Protein AF-A0A395M599-F1 (afdb_monomer)

Nearest PDB structures (foldseek):
  3fyf-assembly1_B  TM=5.835E-01  e=3.549E+00  Phocaeicola vulgatus ATCC 8482
  3e8j-assembly1_B  TM=3.860E-01  e=1.961E+00  Leishmania naiffi
  3ejo-assembly1_A  TM=3.996E-01  e=3.765E+00  Leishmania donovani
  6z2c-assembly3_C  TM=2.575E-01  e=5.704E+00  Homo sapiens

Solvent-accessible surface area (backbone atoms only — not comparable to full-atom values): 7217 Å² total; per-residue (Å²): 129,88,84,62,69,43,77,39,51,56,67,58,47,43,51,53,66,72,64,55,49,73,70,54,49,51,53,51,48,54,52,51,51,50,51,52,46,32,36,73,75,63,58,51,45,80,64,41,59,82,71,46,74,48,77,45,94,81,57,28,35,37,39,42,39,53,45,59,55,88,71,24,38,37,36,35,40,39,35,40,54,39,69,41,70,49,98,86,69,44,84,42,75,57,76,61,44,40,33,35,39,37,22,37,62,87,65,51,63,44,31,39,33,43,32,49,52,61,51,52,53,52,52,59,52,54,73,72,56,131

Radius of gyration: 17.0 Å; Cα contacts (8 Å, |Δi|>4): 206; chains: 1; bounding box: 47×33×46 Å

Sequence (130 aa):
MTNGLLVLGDEEIRNLLLTLSKPEILTFKTALEKVLIDFSVGGEGQFQPTPDFVNIPSGQKTLFRTFTSPDGVGTKIVVTPAPITDKDGNTVNRPLGGLLSLCDSAGVPKGIINAAEPTGYRTTLSALIP

Secondary structure (DSSP, 8-state):
---PPEEE-HHHHHHHHHT--HHHHHHHHHHHHHHHHHHHTSSGGGGSPPPEEEE-TTS-EEEEEEEEETTEEEEEEEEEPPPEE-TTS-EEPPPPEEEEEEEETT--EEEEEESHHHHHHHHHHHTT--

Organism: NCBI:txid2675880

Structure (mmCIF, N/CA/C/O backbone):
data_AF-A0A395M599-F1
#
_entry.id   AF-A0A395M599-F1
#
loop_
_atom_site.group_PDB
_atom_site.id
_atom_site.type_symbol
_atom_site.label_atom_id
_atom_site.label_alt_id
_atom_site.label_comp_id
_atom_site.label_asym_id
_atom_site.label_entity_id
_atom_site.label_seq_id
_atom_site.pdbx_PDB_ins_code
_atom_site.Cartn_x
_atom_site.Cartn_y
_atom_site.Cartn_z
_atom_site.occupancy
_atom_site.B_iso_or_equiv
_atom_site.auth_seq_id
_atom_site.auth_comp_id
_atom_site.auth_asym_id
_atom_site.auth_atom_id
_atom_site.pdbx_PDB_model_num
ATOM 1 N N . MET A 1 1 ? -26.246 -10.229 -2.336 1.00 48.09 1 MET A N 1
ATOM 2 C CA . MET A 1 1 ? -25.450 -8.995 -2.504 1.00 48.09 1 MET A CA 1
ATOM 3 C C . MET A 1 1 ? -24.448 -9.258 -3.608 1.00 48.09 1 MET A C 1
ATOM 5 O O . MET A 1 1 ? -23.803 -10.297 -3.575 1.00 48.09 1 MET A O 1
ATOM 9 N N . THR A 1 2 ? -24.399 -8.419 -4.638 1.00 51.81 2 THR A N 1
ATOM 10 C CA . THR A 1 2 ? -23.440 -8.572 -5.739 1.00 51.81 2 THR A CA 1
ATOM 11 C C . THR A 1 2 ? -22.030 -8.351 -5.200 1.00 51.81 2 THR A C 1
ATOM 13 O O . THR A 1 2 ? -21.664 -7.228 -4.868 1.00 51.81 2 THR A O 1
ATOM 16 N N . ASN A 1 3 ? -21.259 -9.435 -5.086 1.00 64.94 3 ASN A N 1
ATOM 17 C CA . ASN A 1 3 ? -19.839 -9.427 -4.730 1.00 64.94 3 ASN A CA 1
ATOM 18 C C . ASN A 1 3 ? -19.020 -8.888 -5.916 1.00 64.94 3 ASN A C 1
ATOM 20 O O . ASN A 1 3 ? -18.336 -9.644 -6.602 1.00 64.94 3 ASN A O 1
ATOM 24 N N . GLY A 1 4 ? -19.177 -7.601 -6.226 1.00 84.12 4 GLY A N 1
ATOM 25 C CA . GLY A 1 4 ? -18.434 -6.943 -7.296 1.00 84.12 4 GLY A CA 1
ATOM 26 C C . GLY A 1 4 ? -16.996 -6.674 -6.867 1.00 84.12 4 GLY A C 1
ATOM 27 O O . GLY A 1 4 ? -16.768 -6.118 -5.795 1.00 84.12 4 GLY A O 1
ATOM 28 N N . LEU A 1 5 ? -16.037 -7.053 -7.711 1.00 93.75 5 LEU A N 1
ATOM 29 C CA . LEU A 1 5 ? -14.649 -6.627 -7.573 1.00 93.75 5 LEU A CA 1
ATOM 30 C C . LEU A 1 5 ? -14.533 -5.173 -8.044 1.00 93.75 5 LEU A C 1
ATOM 32 O O . LEU A 1 5 ? -14.829 -4.878 -9.202 1.00 93.75 5 LEU A O 1
ATOM 36 N N . LEU A 1 6 ? -14.088 -4.274 -7.167 1.00 96.44 6 LEU A N 1
ATOM 37 C CA . LEU A 1 6 ? -13.810 -2.886 -7.525 1.00 96.44 6 LEU A CA 1
ATOM 38 C C . LEU A 1 6 ? -12.405 -2.759 -8.126 1.00 96.44 6 LEU A C 1
ATOM 40 O O . LEU A 1 6 ? -11.437 -3.220 -7.527 1.00 96.44 6 LEU A O 1
ATOM 44 N N . VAL A 1 7 ? -12.270 -2.101 -9.276 1.00 96.88 7 VAL A N 1
ATOM 45 C CA . VAL A 1 7 ? -10.963 -1.812 -9.883 1.00 96.88 7 VAL A CA 1
ATOM 46 C C . VAL A 1 7 ? -10.815 -0.306 -10.048 1.00 96.88 7 VAL A C 1
ATOM 48 O O . VAL A 1 7 ? -11.659 0.306 -10.697 1.00 96.88 7 VAL A O 1
ATOM 51 N N . LEU A 1 8 ? -9.770 0.283 -9.458 1.00 97.19 8 LEU A N 1
ATOM 52 C CA . LEU A 1 8 ? -9.480 1.720 -9.561 1.00 97.19 8 LEU A CA 1
ATOM 53 C C . LEU A 1 8 ? -8.075 1.949 -10.127 1.00 97.19 8 LEU A C 1
ATOM 55 O O . LEU A 1 8 ? -7.090 1.441 -9.583 1.00 97.19 8 LEU A O 1
ATOM 59 N N . GLY A 1 9 ? -7.983 2.729 -11.203 1.00 96.50 9 GLY A N 1
ATOM 60 C CA . GLY A 1 9 ? -6.716 3.178 -11.766 1.00 96.50 9 GLY A CA 1
ATOM 61 C C . GLY A 1 9 ? -6.160 4.399 -11.033 1.00 96.50 9 GLY A C 1
ATOM 62 O O . GLY A 1 9 ? -6.751 4.914 -10.083 1.00 96.50 9 GLY A O 1
ATOM 63 N N . ASP A 1 10 ? -4.992 4.871 -11.475 1.00 93.38 10 ASP A N 1
ATOM 64 C CA . ASP A 1 10 ? -4.346 6.038 -10.861 1.00 93.38 10 ASP A CA 1
ATOM 65 C C . ASP A 1 10 ? -5.198 7.304 -10.989 1.00 93.38 10 ASP A C 1
ATOM 67 O O . ASP A 1 10 ? -5.246 8.093 -10.052 1.00 93.38 10 ASP A O 1
ATOM 71 N N . GLU A 1 11 ? -5.901 7.504 -12.108 1.00 95.94 11 GLU A N 1
ATOM 72 C CA . GLU A 1 11 ? -6.734 8.695 -12.294 1.00 95.94 11 GLU A CA 1
ATOM 73 C C . GLU A 1 11 ? -7.909 8.721 -11.309 1.00 95.94 11 GLU A C 1
ATOM 75 O O . GLU A 1 11 ? -8.132 9.741 -10.651 1.00 95.94 11 GLU A O 1
ATOM 80 N N . GLU A 1 12 ? -8.616 7.600 -11.150 1.00 97.25 12 GLU A N 1
ATOM 81 C CA . GLU A 1 12 ? -9.736 7.489 -10.217 1.00 97.25 12 GLU A CA 1
ATOM 82 C C . GLU A 1 12 ? -9.279 7.701 -8.772 1.00 97.25 12 GLU A C 1
ATOM 84 O O . GLU A 1 12 ? -9.916 8.443 -8.022 1.00 97.25 12 GLU A O 1
ATOM 89 N N . ILE A 1 13 ? -8.155 7.092 -8.383 1.00 95.88 13 ILE A N 1
ATOM 90 C CA . ILE A 1 13 ? -7.614 7.227 -7.028 1.00 95.88 13 ILE A CA 1
ATOM 91 C C . ILE A 1 13 ? -7.116 8.647 -6.781 1.00 95.88 13 ILE A C 1
ATOM 93 O O . ILE A 1 13 ? -7.406 9.219 -5.732 1.00 95.88 13 ILE A O 1
ATOM 97 N N . ARG A 1 14 ? -6.377 9.231 -7.729 1.00 95.44 14 ARG A N 1
ATOM 98 C CA . ARG A 1 14 ? -5.886 10.606 -7.623 1.00 95.44 14 ARG A CA 1
ATOM 99 C C . ARG A 1 14 ? -7.047 11.569 -7.429 1.00 95.44 14 ARG A C 1
ATOM 101 O O . ARG A 1 14 ? -7.005 12.394 -6.522 1.00 95.44 14 ARG A O 1
ATOM 108 N N . ASN A 1 15 ? -8.089 11.445 -8.250 1.00 97.12 15 ASN A N 1
ATOM 109 C CA . ASN A 1 15 ? -9.276 12.284 -8.136 1.00 97.12 15 ASN A CA 1
ATOM 110 C C . ASN A 1 15 ? -9.935 12.099 -6.763 1.00 97.12 15 ASN A C 1
ATOM 112 O O . ASN A 1 15 ? -10.176 13.090 -6.079 1.00 97.12 15 ASN A O 1
ATOM 116 N N . LEU A 1 16 ? -10.119 10.856 -6.306 1.00 95.94 16 LEU A N 1
ATOM 117 C CA . LEU A 1 16 ? -10.668 10.568 -4.980 1.00 95.94 16 LEU A CA 1
ATOM 118 C C . LEU A 1 16 ? -9.860 11.249 -3.864 1.00 95.94 16 LEU A C 1
ATOM 120 O O . LEU A 1 16 ? -10.436 11.982 -3.064 1.00 95.94 16 LEU A O 1
ATOM 124 N N . LEU A 1 17 ? -8.535 11.082 -3.852 1.00 95.25 17 LEU A N 1
ATOM 125 C CA . LEU A 1 17 ? -7.648 11.645 -2.827 1.00 95.25 17 LEU A CA 1
ATOM 126 C C . LEU A 1 17 ? -7.598 13.180 -2.850 1.00 95.25 17 LEU A C 1
ATOM 128 O O . LEU A 1 17 ? -7.521 13.798 -1.788 1.00 95.25 17 LEU A O 1
ATOM 132 N N . LEU A 1 18 ? -7.656 13.803 -4.032 1.00 95.38 18 LEU A N 1
ATOM 133 C CA . LEU A 1 18 ? -7.665 15.264 -4.181 1.00 95.38 18 LEU A CA 1
ATOM 134 C C . LEU A 1 18 ? -9.012 15.899 -3.816 1.00 95.38 18 LEU A C 1
ATOM 136 O O . LEU A 1 18 ? -9.053 17.080 -3.479 1.00 95.38 18 LEU A O 1
ATOM 140 N N . THR A 1 19 ? -10.103 15.133 -3.878 1.00 97.00 19 THR A N 1
ATOM 141 C CA . THR A 1 19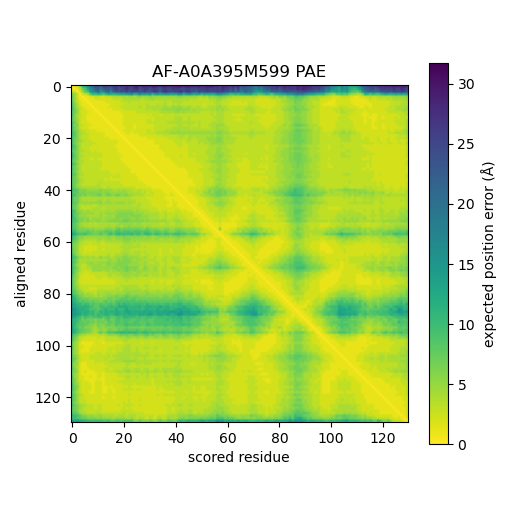 ? -11.455 15.616 -3.549 1.00 97.00 19 THR A CA 1
ATOM 142 C C . THR A 1 19 ? -11.854 15.420 -2.088 1.00 97.00 19 THR A C 1
ATOM 144 O O . THR A 1 19 ? -12.935 15.864 -1.704 1.00 97.00 19 THR A O 1
ATOM 147 N N . LEU A 1 20 ? -10.995 14.804 -1.264 1.00 96.56 20 LEU A N 1
ATOM 148 C CA . LEU A 1 20 ? -11.265 14.634 0.162 1.00 96.56 20 LEU A CA 1
ATOM 149 C C . LEU A 1 20 ? -11.454 15.993 0.843 1.00 96.56 20 LEU A C 1
ATOM 151 O O . LEU A 1 20 ? -10.606 16.887 0.783 1.00 96.56 20 LEU A O 1
ATOM 155 N N . SER A 1 21 ? -12.564 16.128 1.553 1.00 97.56 21 SER A N 1
ATOM 156 C CA . SER A 1 21 ? -12.827 17.262 2.423 1.00 97.56 21 SER A CA 1
ATOM 157 C C . SER A 1 21 ? -11.884 17.254 3.630 1.00 97.56 21 SER A C 1
ATOM 159 O O . SER A 1 21 ? -11.351 16.223 4.046 1.00 97.56 21 SER A O 1
ATOM 161 N N . LYS A 1 22 ? -11.699 18.417 4.263 1.00 96.12 22 LYS A N 1
ATOM 162 C CA . LYS A 1 22 ? -10.871 18.527 5.474 1.00 96.12 22 LYS A CA 1
ATOM 163 C C . LYS A 1 22 ? -11.275 17.524 6.577 1.00 96.12 22 LYS A C 1
ATOM 165 O O . LYS A 1 22 ? -10.366 16.922 7.145 1.00 96.12 22 LYS A O 1
ATOM 170 N N . PRO A 1 23 ? -12.570 17.312 6.895 1.00 97.81 23 PRO A N 1
ATOM 171 C CA . PRO A 1 23 ? -12.973 16.277 7.847 1.00 97.81 23 PRO A CA 1
ATOM 172 C C . PRO A 1 23 ? -12.523 14.867 7.448 1.00 97.81 23 PRO A C 1
ATOM 174 O O . PRO A 1 23 ? -11.988 14.155 8.290 1.00 97.81 23 PRO A O 1
ATOM 177 N N . GLU A 1 24 ? -12.661 14.485 6.177 1.00 97.06 24 GLU A N 1
ATOM 178 C CA . GLU A 1 24 ? -12.255 13.156 5.695 1.00 97.06 24 GLU A CA 1
ATOM 179 C C . GLU A 1 24 ? -10.739 12.957 5.783 1.00 97.06 24 GLU A C 1
ATOM 181 O O . GLU A 1 24 ? -10.278 11.904 6.224 1.00 97.06 24 GLU A O 1
ATOM 186 N N . ILE A 1 25 ? -9.955 13.990 5.451 1.00 95.06 25 ILE A N 1
ATOM 187 C CA . ILE A 1 25 ? -8.493 13.971 5.614 1.00 95.06 25 ILE A CA 1
ATOM 188 C C . ILE A 1 25 ? -8.119 13.750 7.086 1.00 95.06 25 ILE A C 1
ATOM 190 O O . ILE A 1 25 ? -7.220 12.963 7.384 1.00 95.06 25 ILE A O 1
ATOM 194 N N . LEU A 1 26 ? -8.808 14.417 8.019 1.00 95.06 26 LEU A N 1
ATOM 195 C CA . LEU A 1 26 ? -8.566 14.240 9.453 1.00 95.06 26 LEU A CA 1
ATOM 196 C C . LEU A 1 26 ? -8.944 12.832 9.922 1.00 95.06 26 LEU A C 1
ATOM 198 O O . LEU A 1 26 ? -8.163 12.220 10.648 1.00 95.06 26 LEU A O 1
ATOM 202 N N . THR A 1 27 ? -10.073 12.285 9.464 1.00 95.50 27 THR A N 1
ATOM 203 C CA . THR A 1 27 ? -10.446 10.887 9.728 1.00 95.50 27 THR A CA 1
ATOM 204 C C . THR A 1 27 ? -9.367 9.926 9.232 1.00 95.50 27 THR A C 1
ATOM 206 O O . THR A 1 27 ? -8.960 9.026 9.968 1.00 95.50 27 THR A O 1
ATOM 209 N N . PHE A 1 28 ? -8.848 10.142 8.021 1.00 93.50 28 PHE A N 1
ATOM 210 C CA . PHE A 1 28 ? -7.802 9.299 7.449 1.00 93.50 28 PHE A CA 1
ATOM 211 C C . PHE A 1 28 ? -6.477 9.417 8.215 1.00 93.50 28 PHE A C 1
ATOM 213 O O . PHE A 1 28 ? -5.847 8.400 8.507 1.00 93.50 28 PHE A O 1
ATOM 220 N N . LYS A 1 29 ? -6.081 10.634 8.622 1.00 94.88 29 LYS A N 1
ATOM 221 C CA . LYS A 1 29 ? -4.910 10.860 9.486 1.00 94.88 29 LYS A CA 1
ATOM 222 C C . LYS A 1 29 ? -5.045 10.103 10.804 1.00 94.88 29 LYS A C 1
ATOM 224 O O . LYS A 1 29 ? -4.122 9.389 11.178 1.00 94.88 29 LYS A O 1
ATOM 229 N N . THR A 1 30 ? -6.169 10.256 11.503 1.00 95.81 30 THR A N 1
ATOM 230 C CA . THR A 1 30 ? -6.394 9.604 12.801 1.00 95.81 30 THR A CA 1
ATOM 231 C C . THR A 1 30 ? -6.381 8.082 12.676 1.00 95.81 30 THR A C 1
ATOM 233 O O . THR A 1 30 ? -5.786 7.408 13.514 1.00 95.81 30 THR A O 1
ATOM 236 N N . ALA A 1 31 ? -6.978 7.530 11.615 1.00 94.88 31 ALA A N 1
ATOM 237 C CA . ALA A 1 31 ? -6.916 6.096 11.349 1.00 94.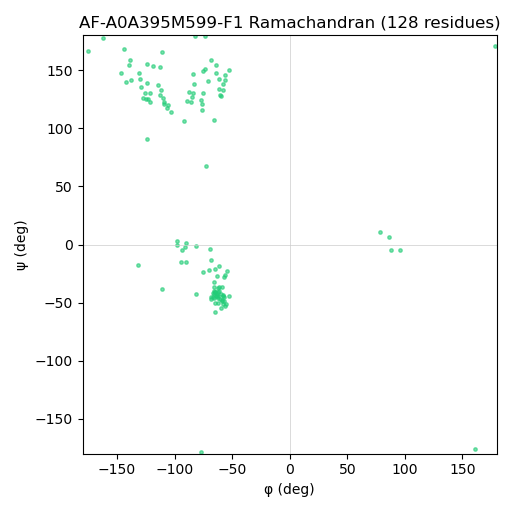88 31 ALA A CA 1
ATOM 238 C C . ALA A 1 31 ? -5.471 5.622 11.111 1.00 94.88 31 ALA A C 1
ATOM 240 O O . ALA A 1 31 ? -5.043 4.630 11.697 1.00 94.88 31 ALA A O 1
ATOM 241 N N . LEU A 1 32 ? -4.702 6.353 10.298 1.00 95.19 32 LEU A N 1
ATOM 242 C CA . LEU A 1 32 ? -3.304 6.033 10.008 1.00 95.19 32 LEU A CA 1
ATOM 243 C C . LEU A 1 32 ? -2.415 6.111 11.259 1.00 95.19 32 LEU A C 1
ATOM 245 O O . LEU A 1 32 ? -1.591 5.229 11.475 1.00 95.19 32 LEU A O 1
ATOM 249 N N . GLU A 1 33 ? -2.607 7.131 12.095 1.00 96.25 33 GLU A N 1
ATOM 250 C CA . GLU A 1 33 ? -1.922 7.301 13.382 1.00 96.25 33 GLU A CA 1
ATOM 251 C C . GLU A 1 33 ? -2.182 6.118 14.312 1.00 96.25 33 GLU A C 1
ATOM 253 O O . GLU A 1 33 ? -1.237 5.512 14.819 1.00 96.25 33 GLU A O 1
ATOM 258 N N . LYS A 1 34 ? -3.450 5.712 14.447 1.00 95.31 34 LYS A N 1
ATOM 259 C CA . LYS A 1 34 ? -3.815 4.540 15.242 1.00 95.31 34 LYS A CA 1
ATOM 260 C C . LYS A 1 34 ? -3.131 3.270 14.726 1.00 95.31 34 LYS A C 1
ATOM 262 O O . LYS A 1 34 ? -2.517 2.559 15.512 1.00 95.31 34 LYS A O 1
ATOM 267 N N . VAL A 1 35 ? -3.180 3.013 13.416 1.00 93.44 35 VAL A N 1
ATOM 268 C CA . VAL A 1 35 ? -2.558 1.822 12.810 1.00 93.44 35 VAL A CA 1
ATOM 269 C C . VAL A 1 35 ? -1.043 1.801 13.036 1.00 93.44 35 VAL A C 1
ATOM 271 O O . VAL A 1 35 ? -0.485 0.744 13.319 1.00 93.44 35 VAL A O 1
ATOM 274 N N . LEU A 1 36 ? -0.363 2.949 12.941 1.00 94.50 36 LEU A N 1
ATOM 275 C CA . LEU A 1 36 ? 1.079 3.032 13.195 1.00 94.50 36 LEU A CA 1
ATOM 276 C C . LEU A 1 36 ? 1.424 2.724 14.658 1.00 94.50 36 LEU A C 1
ATOM 278 O O . LEU A 1 36 ? 2.393 2.002 14.907 1.00 94.50 36 LEU A O 1
ATOM 282 N N . ILE A 1 37 ? 0.631 3.222 15.610 1.00 95.50 37 ILE A N 1
ATOM 283 C CA . ILE A 1 37 ? 0.786 2.918 17.040 1.00 95.50 37 ILE A CA 1
ATOM 284 C C . ILE A 1 37 ? 0.525 1.431 17.301 1.00 95.50 37 ILE A C 1
ATOM 286 O O . ILE A 1 37 ? 1.366 0.759 17.902 1.00 95.50 37 ILE A O 1
ATOM 290 N N . ASP A 1 38 ? -0.598 0.902 16.811 1.00 94.69 38 ASP A N 1
ATOM 291 C CA . ASP A 1 38 ? -0.982 -0.497 17.001 1.00 94.69 38 ASP A CA 1
ATOM 292 C C . ASP A 1 38 ? 0.096 -1.444 16.446 1.00 94.69 38 ASP A C 1
ATOM 294 O O . ASP A 1 38 ? 0.503 -2.397 17.114 1.00 94.69 38 ASP A O 1
ATOM 298 N N . PHE A 1 39 ? 0.616 -1.145 15.248 1.00 93.56 39 PHE A N 1
ATOM 299 C CA . PHE A 1 39 ? 1.688 -1.910 14.614 1.00 93.56 39 PHE A CA 1
ATOM 300 C C . PHE A 1 39 ? 2.993 -1.854 15.416 1.00 93.56 39 PHE A C 1
ATOM 302 O O . PHE A 1 39 ? 3.646 -2.881 15.593 1.00 93.56 39 PHE A O 1
ATOM 309 N N . SER A 1 40 ? 3.378 -0.665 15.890 1.00 93.75 40 SER A N 1
ATOM 310 C CA . SER A 1 40 ? 4.704 -0.438 16.478 1.00 93.75 40 SER A CA 1
ATOM 311 C C . SER A 1 40 ? 4.799 -0.878 17.938 1.00 93.75 40 SER A C 1
ATOM 313 O O . SER A 1 40 ? 5.804 -1.460 18.334 1.00 93.75 40 SER A O 1
ATOM 315 N N . VAL A 1 41 ? 3.774 -0.582 18.744 1.00 96.25 41 VAL A N 1
ATOM 316 C CA . VAL A 1 41 ? 3.775 -0.833 20.199 1.00 96.25 41 VAL A CA 1
ATOM 317 C C . VAL A 1 41 ? 2.515 -1.537 20.702 1.00 96.25 41 VAL A C 1
ATOM 319 O O . VAL A 1 41 ? 2.540 -2.102 21.791 1.00 96.25 41 VAL A O 1
ATOM 322 N N . GLY A 1 42 ? 1.427 -1.544 19.927 1.00 93.56 42 GLY A N 1
ATOM 323 C CA . GLY A 1 42 ? 0.171 -2.214 20.292 1.00 93.56 42 GLY A CA 1
ATOM 324 C C . GLY A 1 42 ? 0.145 -3.722 20.029 1.00 93.56 42 GLY A C 1
ATOM 325 O O . GLY A 1 42 ? -0.843 -4.377 20.340 1.00 93.56 42 GLY A 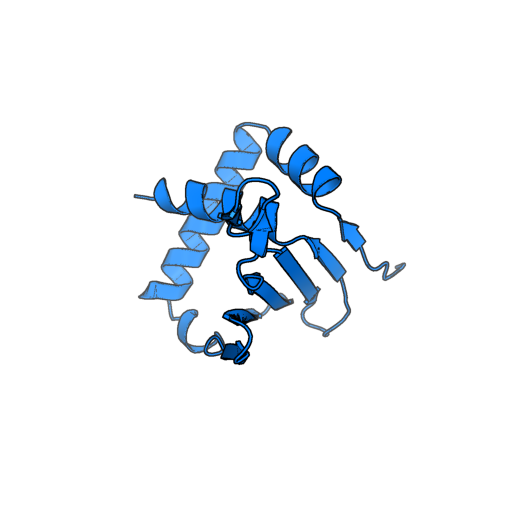O 1
ATOM 326 N N . GLY A 1 43 ? 1.222 -4.288 19.478 1.00 94.12 43 GLY A N 1
ATOM 327 C CA . GLY A 1 43 ? 1.365 -5.725 19.251 1.00 94.12 43 GLY A CA 1
ATOM 328 C C . GLY A 1 43 ? 0.811 -6.229 17.918 1.00 94.12 43 GLY A C 1
ATOM 329 O O . GLY A 1 43 ? 1.054 -7.390 17.599 1.00 94.12 43 GLY A O 1
ATOM 330 N N . GLU A 1 44 ? 0.159 -5.394 17.101 1.00 94.44 44 GLU A N 1
ATOM 331 C CA . GLU A 1 44 ? -0.337 -5.806 15.773 1.00 94.44 44 GLU A CA 1
ATOM 332 C C . GLU A 1 44 ? 0.801 -6.202 14.824 1.00 94.44 44 GLU A C 1
ATOM 334 O O . GLU A 1 44 ? 0.624 -7.045 13.943 1.00 94.44 44 GLU A O 1
ATOM 339 N N . GLY A 1 45 ? 2.000 -5.642 15.025 1.00 94.06 45 GLY A N 1
ATOM 340 C CA . GLY A 1 45 ? 3.178 -5.947 14.216 1.00 94.06 45 GLY A CA 1
ATOM 341 C C . GLY A 1 45 ? 3.555 -7.431 14.198 1.00 94.06 45 GLY A C 1
ATOM 342 O O . GLY A 1 45 ? 4.073 -7.901 13.190 1.00 94.06 45 GLY A O 1
ATOM 343 N N . GLN A 1 46 ? 3.238 -8.192 15.254 1.00 94.31 46 GLN A N 1
ATOM 344 C CA . GLN A 1 46 ? 3.541 -9.629 15.324 1.00 94.31 46 GLN A CA 1
ATOM 345 C C . GLN A 1 46 ? 2.685 -10.475 14.368 1.00 94.31 46 GLN A C 1
ATOM 347 O O . GLN A 1 46 ? 3.068 -11.589 14.019 1.00 94.31 46 GLN A O 1
ATOM 352 N N . PHE A 1 47 ? 1.526 -9.952 13.960 1.00 94.25 47 PHE A N 1
ATOM 353 C CA . PHE A 1 47 ? 0.607 -10.623 13.045 1.00 94.25 47 PHE A CA 1
ATOM 354 C C . PHE A 1 47 ? 0.841 -10.216 11.590 1.00 94.25 47 PHE A C 1
ATOM 356 O O . PHE A 1 47 ? 0.201 -10.770 10.703 1.00 94.25 47 PHE A O 1
ATOM 363 N N . GLN A 1 48 ? 1.742 -9.263 11.320 1.00 95.12 48 GLN A N 1
ATOM 364 C CA . GLN A 1 48 ? 2.037 -8.839 9.957 1.00 95.12 48 GLN A CA 1
ATOM 365 C C . GLN A 1 48 ? 3.127 -9.716 9.333 1.00 95.12 48 GLN A C 1
ATOM 367 O O . GLN A 1 48 ? 4.185 -9.904 9.940 1.00 95.12 48 GLN A O 1
ATOM 372 N N . PRO A 1 49 ? 2.929 -10.222 8.104 1.00 93.88 49 PRO A N 1
ATOM 373 C CA . PRO A 1 49 ? 3.965 -10.991 7.432 1.00 93.88 49 PRO A CA 1
ATOM 374 C C . PRO A 1 49 ? 5.211 -10.145 7.138 1.00 93.88 49 PRO A C 1
ATOM 376 O O . PRO A 1 49 ? 5.122 -8.953 6.824 1.00 93.88 49 PRO A O 1
ATOM 379 N N . THR A 1 50 ? 6.382 -10.783 7.162 1.00 94.19 50 THR A N 1
ATOM 380 C CA . THR A 1 50 ? 7.636 -10.155 6.731 1.00 94.19 50 THR A CA 1
ATOM 381 C C . THR A 1 50 ? 7.536 -9.740 5.257 1.00 94.19 50 THR A C 1
ATOM 383 O O . THR A 1 50 ? 7.181 -10.575 4.423 1.00 94.19 50 THR A O 1
ATOM 386 N N . PRO A 1 51 ? 7.858 -8.481 4.898 1.00 94.38 51 PRO A N 1
ATOM 387 C CA . PRO A 1 51 ? 7.944 -8.069 3.500 1.00 94.38 51 PRO A CA 1
ATOM 388 C C . PRO A 1 51 ? 8.954 -8.916 2.723 1.00 94.38 51 PRO A C 1
ATOM 390 O O . PRO A 1 51 ? 10.060 -9.145 3.210 1.00 94.38 51 PRO A O 1
ATOM 393 N N . ASP A 1 52 ? 8.606 -9.294 1.497 1.00 96.81 52 ASP A N 1
ATOM 394 C CA . ASP A 1 52 ? 9.477 -10.059 0.602 1.00 96.81 52 ASP A CA 1
ATOM 395 C C . ASP A 1 52 ? 9.888 -9.212 -0.610 1.00 96.81 52 ASP A C 1
ATOM 397 O O . ASP A 1 52 ? 9.179 -8.282 -1.009 1.00 96.81 52 ASP A O 1
ATOM 401 N N . PHE A 1 53 ? 11.046 -9.493 -1.201 1.00 96.06 53 PHE A N 1
ATOM 402 C CA . PHE A 1 53 ? 11.535 -8.760 -2.361 1.00 96.06 53 PHE A CA 1
ATOM 403 C C . PHE A 1 53 ? 12.339 -9.634 -3.321 1.00 96.06 53 PHE A C 1
ATOM 405 O O . PHE A 1 53 ? 13.092 -10.520 -2.932 1.00 96.06 53 PHE A O 1
ATOM 412 N N . VAL A 1 54 ? 12.238 -9.307 -4.607 1.00 97.19 54 VAL A N 1
ATOM 413 C CA . VAL A 1 54 ? 12.992 -9.957 -5.680 1.00 97.19 54 VAL A CA 1
ATOM 414 C C . VAL A 1 54 ? 13.750 -8.897 -6.468 1.00 97.19 54 VAL A C 1
ATOM 416 O O . VAL A 1 54 ? 13.156 -7.952 -6.988 1.00 97.19 54 VAL A O 1
ATOM 419 N N . ASN A 1 55 ? 15.067 -9.071 -6.581 1.00 96.44 55 ASN A N 1
ATOM 420 C CA . ASN A 1 55 ? 15.928 -8.256 -7.435 1.00 96.44 55 ASN A CA 1
ATOM 421 C C . ASN A 1 55 ? 16.270 -9.053 -8.696 1.00 96.44 55 ASN A C 1
ATOM 423 O O . ASN A 1 55 ? 16.956 -10.071 -8.625 1.00 96.44 55 ASN A O 1
ATOM 427 N N . ILE A 1 56 ? 15.798 -8.590 -9.850 1.00 94.38 56 ILE A N 1
ATOM 428 C CA . ILE A 1 56 ? 16.111 -9.203 -11.141 1.00 94.38 56 ILE A CA 1
ATOM 429 C C . ILE A 1 56 ? 17.470 -8.666 -11.621 1.00 94.38 56 ILE A C 1
ATOM 431 O O . ILE A 1 56 ? 17.696 -7.456 -11.529 1.00 94.38 56 ILE A O 1
ATOM 435 N N . PRO A 1 57 ? 18.365 -9.504 -12.187 1.00 94.12 57 PRO A N 1
ATOM 436 C CA . PRO A 1 57 ? 19.677 -9.061 -12.678 1.00 94.12 57 PRO A CA 1
ATOM 437 C C . PRO A 1 57 ? 19.643 -7.898 -13.682 1.00 94.12 57 PRO A C 1
ATOM 439 O O . PRO A 1 57 ? 20.613 -7.158 -13.795 1.00 94.12 57 PRO A O 1
ATOM 442 N N . SER A 1 58 ? 18.519 -7.699 -14.377 1.00 87.50 58 SER A N 1
ATOM 443 C CA . SER A 1 58 ? 18.286 -6.564 -15.281 1.00 87.50 58 SER A CA 1
ATOM 444 C C . SER A 1 58 ? 18.142 -5.207 -14.574 1.00 87.50 58 SER A C 1
ATOM 446 O O . SER A 1 58 ? 17.992 -4.191 -15.243 1.00 87.50 58 SER A O 1
ATOM 448 N N . GLY A 1 59 ? 18.157 -5.167 -13.237 1.00 89.44 59 GLY A N 1
ATOM 449 C CA . GLY A 1 59 ? 18.033 -3.950 -12.429 1.00 89.44 59 GLY A CA 1
ATOM 450 C C . GLY A 1 59 ? 16.611 -3.649 -11.944 1.00 89.44 59 GLY A C 1
ATOM 451 O O . GLY A 1 59 ? 16.426 -2.725 -11.155 1.00 89.44 59 GLY A O 1
ATOM 452 N N . GLN A 1 60 ? 15.610 -4.428 -12.366 1.00 94.06 60 GLN A N 1
ATOM 453 C CA . GLN A 1 60 ? 14.254 -4.340 -11.818 1.00 94.06 60 GLN A CA 1
ATOM 454 C C . GLN A 1 60 ? 14.215 -4.888 -10.386 1.00 94.06 60 GLN A C 1
ATOM 456 O O . GLN A 1 60 ? 14.809 -5.926 -10.089 1.00 94.06 60 GLN A O 1
ATOM 461 N N . LYS A 1 61 ? 13.455 -4.225 -9.514 1.00 95.25 61 LYS A N 1
ATOM 462 C CA . LYS A 1 61 ? 13.195 -4.679 -8.144 1.00 95.25 61 LYS A CA 1
ATOM 463 C C . LYS A 1 61 ? 11.696 -4.786 -7.913 1.00 95.25 61 LYS A C 1
ATOM 465 O O . LYS A 1 61 ? 10.953 -3.899 -8.329 1.00 95.25 61 LYS A O 1
ATOM 470 N N . THR A 1 62 ? 11.266 -5.831 -7.222 1.00 96.62 62 THR A N 1
ATOM 471 C CA . THR A 1 62 ? 9.863 -6.030 -6.847 1.00 96.62 62 THR A CA 1
ATOM 472 C C . THR A 1 62 ? 9.763 -6.228 -5.346 1.00 96.62 62 THR A C 1
ATOM 474 O O . THR A 1 62 ? 10.495 -7.038 -4.788 1.00 96.62 62 THR A O 1
ATOM 477 N N . LEU A 1 63 ? 8.865 -5.488 -4.701 1.00 96.56 63 LEU A N 1
ATOM 478 C CA . LEU A 1 63 ? 8.526 -5.596 -3.287 1.00 96.56 63 LEU A CA 1
ATOM 479 C C . LEU A 1 63 ? 7.116 -6.175 -3.163 1.00 96.56 63 LEU A C 1
ATOM 481 O O . LEU A 1 63 ? 6.164 -5.602 -3.698 1.00 96.56 63 LEU A O 1
ATOM 485 N N . PHE A 1 64 ? 6.989 -7.255 -2.403 1.00 97.31 64 PHE A N 1
ATOM 486 C CA . PHE A 1 64 ? 5.729 -7.869 -2.010 1.00 97.31 64 PHE A CA 1
ATOM 487 C C . PHE A 1 64 ? 5.478 -7.557 -0.534 1.00 97.31 64 PHE A C 1
ATOM 489 O O . PHE A 1 64 ? 6.255 -7.915 0.350 1.00 97.31 64 PHE A O 1
ATOM 496 N N . ARG A 1 65 ? 4.391 -6.841 -0.259 1.00 96.69 65 ARG A N 1
ATOM 497 C CA . ARG A 1 65 ? 3.975 -6.457 1.090 1.00 96.69 65 ARG A CA 1
ATOM 498 C C . ARG A 1 65 ? 2.564 -6.936 1.348 1.00 96.69 65 ARG A C 1
ATOM 500 O O . ARG A 1 65 ? 1.602 -6.227 1.070 1.00 96.69 65 ARG A O 1
ATOM 507 N N . THR A 1 66 ? 2.457 -8.135 1.890 1.00 96.31 66 THR A N 1
ATOM 508 C CA . THR A 1 66 ? 1.206 -8.668 2.423 1.00 96.31 66 THR A CA 1
ATOM 509 C C . THR A 1 66 ? 0.879 -8.029 3.767 1.00 96.31 66 THR A C 1
ATOM 511 O O . THR A 1 66 ? 1.784 -7.670 4.520 1.00 96.31 66 THR A O 1
ATOM 514 N N . PHE A 1 67 ? -0.405 -7.905 4.072 1.00 94.00 67 PHE A N 1
ATOM 515 C CA . PHE A 1 67 ? -0.894 -7.508 5.387 1.00 94.00 67 PHE A CA 1
ATOM 516 C C . PHE A 1 67 ? -2.120 -8.344 5.745 1.00 94.00 67 PHE A C 1
ATOM 518 O O . PHE A 1 67 ? -2.847 -8.808 4.861 1.00 94.00 67 PHE A O 1
ATOM 525 N N . THR A 1 68 ? -2.358 -8.503 7.039 1.00 93.69 68 THR A N 1
ATOM 526 C CA . THR A 1 68 ? -3.506 -9.238 7.579 1.00 93.69 68 THR A CA 1
ATOM 527 C C . THR A 1 68 ? -4.085 -8.486 8.763 1.00 93.69 68 THR A C 1
ATOM 529 O O . THR A 1 68 ? -3.345 -7.948 9.581 1.00 93.69 68 THR A O 1
ATOM 532 N N . SER A 1 69 ? -5.403 -8.472 8.882 1.00 91.75 69 SER A N 1
ATOM 533 C CA . SER A 1 69 ? -6.123 -8.002 10.061 1.00 91.75 69 SER A CA 1
ATOM 534 C C . SER A 1 69 ? -7.368 -8.872 10.279 1.00 91.75 69 SER A C 1
ATOM 536 O O . SER A 1 69 ? -7.745 -9.638 9.386 1.00 91.75 69 SER A O 1
ATOM 538 N N . PRO A 1 70 ? -8.045 -8.760 11.434 1.00 91.44 70 PRO A N 1
ATOM 539 C CA . PRO A 1 70 ? -9.330 -9.428 11.649 1.00 91.44 70 PRO A CA 1
ATOM 540 C C . PRO A 1 70 ? -10.400 -9.070 10.603 1.00 91.44 70 PRO A C 1
ATOM 542 O O . PRO A 1 70 ? -11.287 -9.878 10.331 1.00 91.44 70 PRO A O 1
ATOM 545 N N . ASP A 1 71 ? -10.300 -7.883 9.997 1.00 91.25 71 ASP A N 1
ATOM 546 C CA . ASP A 1 71 ? -11.295 -7.345 9.063 1.00 91.25 71 ASP A CA 1
ATOM 547 C C . ASP A 1 71 ? -10.970 -7.626 7.588 1.00 91.25 71 ASP A C 1
ATOM 549 O O . ASP A 1 71 ? -11.839 -7.497 6.720 1.00 91.25 71 ASP A O 1
ATOM 553 N N . GLY A 1 72 ? -9.735 -8.025 7.273 1.00 93.75 72 GLY A N 1
ATOM 554 C CA . GLY A 1 72 ? -9.348 -8.300 5.896 1.00 93.75 72 GLY A CA 1
ATOM 555 C C . GLY A 1 72 ? -7.894 -8.697 5.700 1.00 93.75 72 GLY A C 1
ATOM 556 O O . GLY A 1 72 ? -7.045 -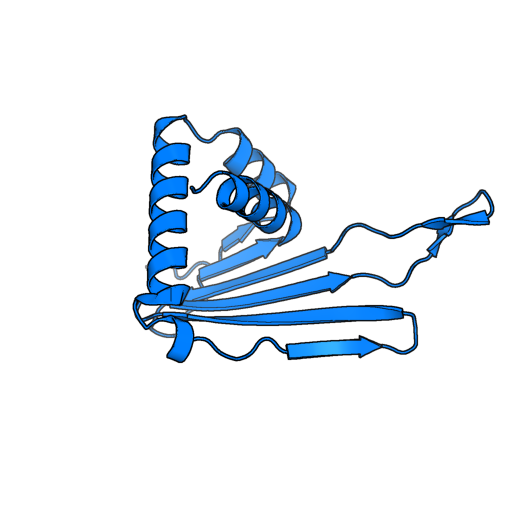8.613 6.584 1.00 93.75 72 GLY A O 1
ATOM 557 N N . VAL A 1 73 ? -7.604 -9.121 4.477 1.00 95.88 73 VAL A N 1
ATOM 558 C CA . VAL A 1 73 ? -6.261 -9.488 4.027 1.00 95.88 73 VAL A CA 1
ATOM 559 C C . VAL A 1 73 ? -5.974 -8.790 2.712 1.00 95.88 73 VAL A C 1
ATOM 561 O O . VAL A 1 73 ? -6.867 -8.571 1.891 1.00 95.88 73 VAL A O 1
ATOM 564 N N . GLY A 1 74 ? -4.717 -8.447 2.481 1.00 96.44 74 GLY A N 1
ATOM 565 C CA . GLY A 1 74 ? -4.339 -7.888 1.201 1.00 96.44 74 GLY A CA 1
ATOM 566 C C . GLY A 1 74 ? -2.855 -7.945 0.933 1.00 96.44 74 GLY A C 1
ATOM 567 O O . GLY A 1 74 ? -2.045 -8.404 1.739 1.00 96.44 74 GLY A O 1
ATOM 568 N N . THR A 1 75 ? -2.499 -7.475 -0.252 1.00 97.50 75 THR A N 1
ATOM 569 C CA . THR A 1 75 ? -1.109 -7.375 -0.674 1.00 97.50 75 THR A CA 1
ATOM 570 C C . THR A 1 75 ? -0.888 -6.114 -1.473 1.00 97.50 75 THR A C 1
ATOM 572 O O . THR A 1 75 ? -1.709 -5.728 -2.302 1.00 97.50 75 THR A O 1
ATOM 575 N N . LYS A 1 76 ? 0.245 -5.477 -1.222 1.00 97.62 76 LYS A N 1
ATOM 576 C CA . LYS A 1 76 ? 0.806 -4.411 -2.027 1.00 97.62 76 LYS A CA 1
ATOM 577 C C . LYS A 1 76 ? 1.990 -4.981 -2.796 1.00 97.62 76 LYS A C 1
ATOM 579 O O . LYS A 1 76 ? 2.971 -5.413 -2.193 1.00 97.62 76 LYS A O 1
ATOM 584 N N . ILE A 1 77 ? 1.918 -4.922 -4.118 1.00 97.81 77 ILE A N 1
ATOM 585 C CA . ILE A 1 77 ? 3.015 -5.291 -5.013 1.00 97.81 77 ILE A CA 1
ATOM 586 C C . ILE A 1 77 ? 3.531 -4.003 -5.632 1.00 97.81 77 ILE A C 1
ATOM 588 O O . ILE A 1 77 ? 2.766 -3.284 -6.270 1.00 97.81 77 ILE A O 1
ATOM 592 N N . VAL A 1 78 ? 4.811 -3.698 -5.435 1.00 96.38 78 VAL A N 1
ATOM 593 C CA . VAL A 1 78 ? 5.461 -2.528 -6.036 1.00 96.38 78 VAL A CA 1
ATOM 594 C C . VAL A 1 78 ? 6.632 -2.978 -6.877 1.00 96.38 78 VAL A C 1
ATOM 596 O O . VAL A 1 78 ? 7.494 -3.713 -6.405 1.00 96.38 78 VAL A O 1
ATOM 599 N N . VAL A 1 79 ? 6.683 -2.479 -8.102 1.00 95.31 79 VAL A N 1
ATOM 600 C CA . VAL A 1 79 ? 7.782 -2.685 -9.033 1.00 95.31 79 VAL A CA 1
ATOM 601 C C . VAL A 1 79 ? 8.529 -1.369 -9.183 1.00 95.31 79 VAL A C 1
ATOM 603 O O . VAL A 1 79 ? 7.960 -0.353 -9.584 1.00 95.31 79 VAL A O 1
ATOM 606 N N . THR A 1 80 ? 9.824 -1.400 -8.889 1.00 93.62 80 THR A N 1
ATOM 607 C CA . THR A 1 80 ? 10.788 -0.396 -9.334 1.00 93.62 80 THR A CA 1
ATOM 608 C C . THR A 1 80 ? 11.371 -0.894 -10.654 1.00 93.62 80 THR A C 1
ATOM 610 O O . THR A 1 80 ? 12.128 -1.873 -10.651 1.00 93.62 80 THR A O 1
ATOM 613 N N . PRO A 1 81 ? 10.996 -0.297 -11.799 1.00 92.56 81 PRO A N 1
ATOM 614 C CA . PRO A 1 81 ? 11.483 -0.755 -13.091 1.00 92.56 81 PRO A CA 1
ATOM 615 C C . PRO A 1 81 ? 12.998 -0.578 -13.209 1.00 92.56 81 PRO A C 1
ATOM 617 O O . PRO A 1 81 ? 13.571 0.314 -12.585 1.00 92.56 81 PRO A O 1
ATOM 620 N N . ALA A 1 82 ? 13.632 -1.388 -14.060 1.00 92.94 82 ALA A N 1
ATOM 621 C CA . ALA A 1 82 ? 15.021 -1.160 -14.437 1.00 92.94 82 ALA A CA 1
ATOM 622 C C . ALA A 1 82 ? 15.190 0.258 -15.031 1.00 92.94 82 ALA A C 1
ATOM 624 O O . ALA A 1 82 ? 14.290 0.701 -15.770 1.00 92.94 82 ALA A O 1
ATOM 625 N N . PRO A 1 83 ? 16.306 0.953 -14.731 1.00 91.25 83 PRO A N 1
ATOM 626 C CA . PRO A 1 83 ? 16.634 2.224 -15.363 1.00 91.25 83 PRO A CA 1
ATOM 627 C C . PRO A 1 83 ? 16.686 2.073 -16.884 1.00 91.25 83 PRO A C 1
ATOM 629 O O . PRO A 1 83 ? 17.090 1.030 -17.399 1.00 91.25 83 PRO A O 1
ATOM 632 N N . ILE A 1 84 ? 16.274 3.113 -17.601 1.00 92.25 84 ILE A N 1
ATOM 633 C CA . ILE A 1 84 ? 16.346 3.168 -19.064 1.00 92.25 84 ILE A CA 1
ATOM 634 C C . ILE A 1 84 ? 17.236 4.331 -19.488 1.00 92.25 84 ILE A C 1
ATOM 636 O O . ILE A 1 84 ? 17.347 5.315 -18.762 1.00 92.25 84 ILE A O 1
ATOM 640 N N . THR A 1 85 ? 17.845 4.232 -20.663 1.00 93.44 85 THR A N 1
ATOM 641 C CA . THR A 1 85 ? 18.507 5.373 -21.299 1.00 93.44 85 THR A CA 1
ATOM 642 C C . THR A 1 85 ? 17.466 6.166 -22.083 1.00 93.44 85 THR A C 1
ATOM 644 O O . THR A 1 85 ? 16.721 5.583 -22.875 1.00 93.44 85 THR A 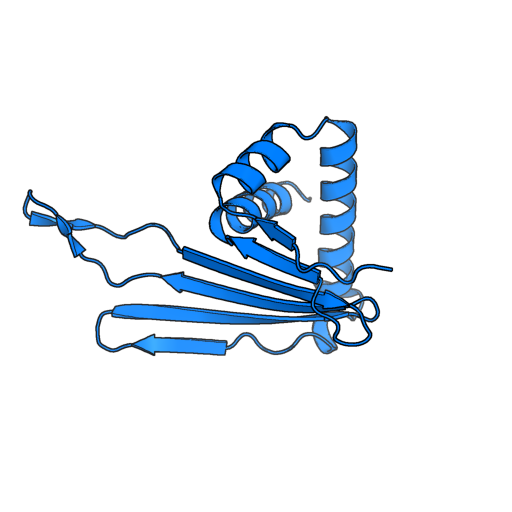O 1
ATOM 647 N N . ASP A 1 86 ? 17.369 7.470 -21.836 1.00 92.69 86 ASP A N 1
ATOM 648 C CA . ASP A 1 86 ? 16.496 8.351 -22.611 1.00 92.69 86 ASP A CA 1
ATOM 649 C C . ASP A 1 86 ? 17.096 8.706 -23.984 1.0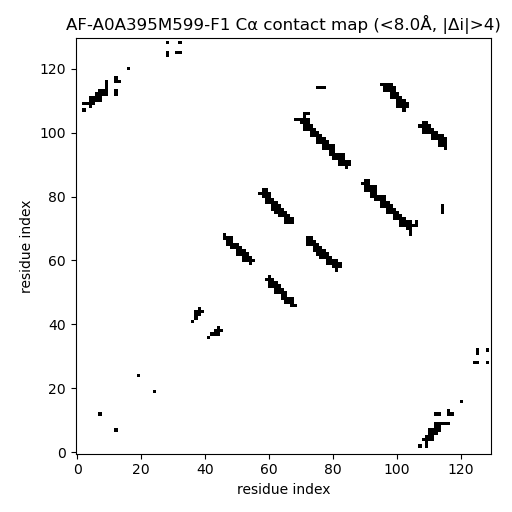0 92.69 86 ASP A C 1
ATOM 651 O O . ASP A 1 86 ? 18.160 8.224 -24.377 1.00 92.69 86 ASP A O 1
ATOM 655 N N . LYS A 1 87 ? 16.381 9.539 -24.747 1.00 92.19 87 LYS A N 1
ATOM 656 C CA . LYS A 1 87 ? 16.808 9.969 -26.088 1.00 92.19 87 LYS A CA 1
ATOM 657 C C . LYS A 1 87 ? 18.092 10.807 -26.071 1.00 92.19 87 LYS A C 1
ATOM 659 O O . LYS A 1 87 ? 18.765 10.867 -27.095 1.00 92.19 87 LYS A O 1
ATOM 664 N N . ASP A 1 88 ? 18.421 11.405 -24.931 1.00 93.44 88 ASP A N 1
ATOM 665 C CA . ASP A 1 88 ? 19.568 12.290 -24.739 1.00 93.44 88 ASP A CA 1
ATOM 666 C C . ASP A 1 88 ? 20.769 11.545 -24.122 1.00 93.44 88 ASP A C 1
ATOM 668 O O . ASP A 1 88 ? 21.816 12.138 -23.872 1.00 93.44 88 ASP A O 1
ATOM 672 N N . GLY A 1 89 ? 20.644 10.229 -23.901 1.00 92.69 89 GLY A N 1
ATOM 673 C CA . GLY A 1 89 ? 21.697 9.387 -23.338 1.00 92.69 89 GLY A CA 1
ATOM 674 C C . GLY A 1 89 ? 21.739 9.360 -21.807 1.00 92.69 89 GLY A C 1
ATOM 675 O O . GLY A 1 89 ? 22.650 8.752 -21.243 1.00 92.69 89 GLY A O 1
ATOM 676 N N . ASN A 1 90 ? 20.773 9.970 -21.115 1.00 93.69 90 ASN A N 1
ATOM 677 C CA . ASN A 1 90 ? 20.737 9.989 -19.655 1.00 93.69 90 ASN A CA 1
ATOM 678 C C . ASN A 1 90 ? 20.083 8.728 -19.088 1.00 93.69 90 ASN A C 1
ATOM 680 O O . ASN A 1 90 ? 19.125 8.187 -19.641 1.00 93.69 90 ASN A O 1
ATOM 684 N N . THR A 1 91 ? 20.556 8.296 -17.920 1.00 92.50 91 THR A N 1
ATOM 685 C CA . THR A 1 91 ? 19.907 7.237 -17.140 1.00 92.50 91 THR A CA 1
ATOM 686 C C . THR A 1 91 ? 18.671 7.790 -16.436 1.00 92.50 91 THR A C 1
ATOM 688 O O . THR A 1 91 ? 18.780 8.619 -15.532 1.00 92.50 91 THR A O 1
ATOM 691 N N . VAL A 1 92 ? 17.494 7.285 -16.801 1.00 91.81 92 VAL A N 1
ATOM 692 C CA . VAL A 1 92 ? 16.202 7.685 -16.241 1.00 91.81 92 VAL A CA 1
ATOM 693 C C . VAL A 1 92 ? 15.590 6.543 -15.437 1.00 91.81 92 VAL A C 1
ATOM 695 O O . VAL A 1 92 ? 15.424 5.418 -15.917 1.00 91.81 92 VAL A O 1
ATOM 698 N N . ASN A 1 93 ? 15.194 6.861 -14.205 1.00 88.50 93 ASN A N 1
ATOM 699 C CA . ASN A 1 93 ? 14.387 5.979 -13.372 1.00 88.50 93 ASN A CA 1
ATOM 700 C C . ASN A 1 93 ? 12.911 6.255 -13.640 1.00 88.50 93 ASN A C 1
ATOM 702 O O . ASN A 1 93 ? 12.439 7.381 -13.483 1.00 88.50 93 ASN A O 1
ATOM 706 N N . ARG A 1 94 ? 12.169 5.219 -14.028 1.00 88.50 94 ARG A N 1
ATOM 707 C CA . ARG A 1 94 ? 10.715 5.328 -14.156 1.00 88.50 94 ARG A CA 1
ATOM 708 C C . ARG A 1 94 ? 10.060 5.373 -12.769 1.00 88.50 94 ARG A C 1
ATOM 710 O O . ARG A 1 94 ? 10.606 4.777 -11.835 1.00 88.50 94 ARG A O 1
ATOM 717 N N . PRO A 1 95 ? 8.893 6.030 -12.633 1.00 84.44 95 PRO A N 1
ATOM 718 C CA . PRO A 1 95 ? 8.116 5.988 -11.402 1.00 84.44 95 PRO A CA 1
ATOM 719 C C . PRO A 1 95 ? 7.848 4.549 -10.954 1.00 84.44 95 PRO A C 1
ATOM 721 O O . PRO A 1 95 ? 7.741 3.637 -11.781 1.00 84.44 95 PRO A O 1
ATOM 724 N N . LEU A 1 96 ? 7.726 4.353 -9.640 1.00 86.31 96 LEU A N 1
ATOM 725 C CA . LEU A 1 96 ? 7.279 3.072 -9.108 1.00 86.31 96 LEU A CA 1
ATOM 726 C C . LEU A 1 96 ? 5.864 2.783 -9.620 1.00 86.31 96 LEU A C 1
ATOM 728 O O . LEU A 1 96 ? 4.996 3.653 -9.592 1.00 86.31 96 LEU A O 1
ATOM 732 N N . GLY A 1 97 ? 5.654 1.559 -10.090 1.00 92.56 97 GLY A N 1
ATOM 733 C CA . GLY A 1 97 ? 4.340 1.041 -10.455 1.00 92.56 97 GLY A CA 1
ATOM 734 C C . GLY A 1 97 ? 3.920 -0.042 -9.475 1.00 92.56 9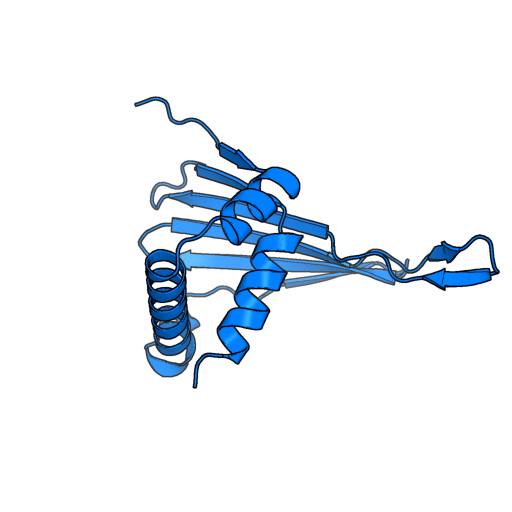7 GLY A C 1
ATOM 735 O O . GLY A 1 97 ? 4.741 -0.555 -8.713 1.00 92.56 97 GLY A O 1
ATOM 736 N N . GLY A 1 98 ? 2.647 -0.415 -9.479 1.00 96.00 98 GLY A N 1
ATOM 737 C CA . GLY A 1 98 ? 2.186 -1.488 -8.613 1.00 96.00 98 GLY A CA 1
ATOM 738 C C . GLY A 1 98 ? 0.690 -1.490 -8.390 1.00 96.00 98 GLY A C 1
ATOM 739 O O . GLY A 1 98 ? -0.033 -0.657 -8.931 1.00 96.00 98 GLY A O 1
ATOM 740 N N . LEU A 1 99 ? 0.257 -2.404 -7.531 1.00 97.62 99 LEU A N 1
ATOM 741 C CA . LEU A 1 99 ? -1.133 -2.542 -7.123 1.00 97.62 99 LEU A CA 1
ATOM 742 C C . LEU A 1 99 ? -1.252 -2.815 -5.625 1.00 97.62 99 LEU A C 1
ATOM 744 O O . LEU A 1 99 ? -0.315 -3.313 -4.994 1.00 97.62 99 LEU A O 1
ATOM 748 N N . LEU A 1 100 ? -2.426 -2.522 -5.078 1.00 97.81 100 LEU A N 1
ATOM 749 C CA . LEU A 1 100 ? -2.925 -3.115 -3.850 1.00 97.81 100 LEU A CA 1
ATOM 750 C C . LEU A 1 100 ? -4.114 -4.003 -4.208 1.00 97.81 100 LEU A C 1
ATOM 752 O O . LEU A 1 100 ? -5.003 -3.575 -4.938 1.00 97.81 100 LEU A O 1
ATOM 756 N N . SER A 1 101 ? -4.132 -5.222 -3.683 1.00 97.44 101 SER A N 1
ATOM 757 C CA . SER A 1 101 ? -5.263 -6.145 -3.760 1.00 97.44 101 SER A CA 1
ATOM 758 C C . SER A 1 101 ? -5.817 -6.365 -2.361 1.00 97.44 101 SER A C 1
ATOM 760 O O . SER A 1 101 ? -5.043 -6.552 -1.421 1.00 97.44 101 SER A O 1
ATOM 762 N N . LEU A 1 102 ? -7.142 -6.359 -2.235 1.00 97.12 102 LEU A N 1
ATOM 763 C CA . LEU A 1 102 ? -7.859 -6.411 -0.963 1.00 97.12 102 LEU A CA 1
ATOM 764 C C . LEU A 1 102 ? -8.927 -7.508 -0.992 1.00 97.12 102 LEU A C 1
ATOM 766 O O . LEU A 1 102 ? -9.709 -7.587 -1.944 1.00 97.12 102 LEU A O 1
ATOM 770 N N . CYS A 1 103 ? -9.003 -8.289 0.080 1.00 96.75 103 CYS A N 1
ATOM 771 C CA . CYS A 1 103 ? -10.079 -9.228 0.378 1.00 96.75 103 CYS A CA 1
ATOM 772 C C . CYS A 1 103 ? -10.676 -8.915 1.758 1.00 96.75 103 CYS A C 1
ATOM 774 O O . CYS A 1 103 ? -9.995 -8.356 2.620 1.00 96.75 103 CYS A O 1
ATOM 776 N N . ASP A 1 104 ? -11.935 -9.298 1.978 1.00 95.06 104 ASP A N 1
ATOM 777 C CA . ASP A 1 104 ? -12.505 -9.300 3.333 1.00 95.06 104 ASP A CA 1
ATOM 778 C C . ASP A 1 104 ? -11.964 -10.456 4.190 1.00 95.06 104 ASP A C 1
ATOM 780 O O . ASP A 1 104 ? -11.153 -11.272 3.742 1.00 95.06 104 ASP A O 1
ATOM 784 N N . SER A 1 105 ? -12.427 -10.528 5.437 1.00 94.56 105 SER A N 1
ATOM 785 C CA . SER A 1 105 ? -12.069 -11.569 6.403 1.00 94.56 105 SER A CA 1
ATOM 786 C C . SER A 1 105 ? -12.466 -12.992 5.986 1.00 94.56 105 SER A C 1
ATOM 788 O O . SER A 1 105 ? -11.895 -13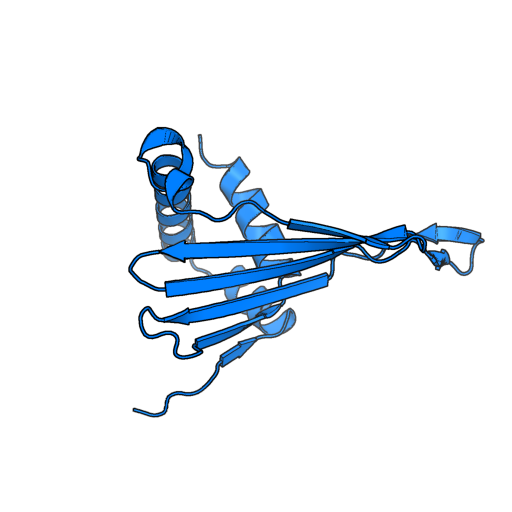.954 6.494 1.00 94.56 105 SER A O 1
ATOM 790 N N . ALA A 1 106 ? -13.395 -13.151 5.035 1.00 94.31 106 ALA A N 1
ATOM 791 C CA . ALA A 1 106 ? -13.757 -14.443 4.452 1.00 94.31 106 ALA A CA 1
ATOM 792 C C . ALA A 1 106 ? -12.910 -14.794 3.212 1.00 94.31 106 ALA A C 1
ATOM 794 O O . ALA A 1 106 ? -13.121 -15.836 2.590 1.00 94.31 106 ALA A O 1
ATOM 795 N N . GLY A 1 107 ? -11.962 -13.930 2.831 1.00 93.00 107 GLY A N 1
ATOM 796 C CA . GLY A 1 107 ? -11.129 -14.098 1.645 1.00 93.00 107 GLY A CA 1
ATOM 797 C C . GLY A 1 107 ? -11.829 -13.723 0.337 1.00 93.00 107 GLY A C 1
ATOM 798 O O . GLY A 1 107 ? -11.286 -13.995 -0.734 1.00 93.00 107 GLY A O 1
ATOM 799 N N . VAL A 1 108 ? -13.006 -13.087 0.385 1.00 95.38 108 VAL A N 1
ATOM 800 C CA . VAL A 1 108 ? -13.717 -12.649 -0.822 1.00 95.38 108 VAL A CA 1
ATOM 801 C C . VAL A 1 108 ? -13.049 -11.381 -1.365 1.00 95.38 108 VAL A C 1
ATOM 803 O O . VAL A 1 108 ? -12.969 -10.385 -0.636 1.00 95.38 108 VAL A O 1
ATOM 806 N N . PRO A 1 109 ? -12.604 -11.362 -2.637 1.00 95.50 109 PRO A N 1
ATOM 807 C CA . PRO A 1 109 ? -11.990 -10.183 -3.238 1.00 95.50 109 PRO A CA 1
ATOM 808 C C . PRO A 1 109 ? -12.918 -8.965 -3.209 1.00 95.50 109 PRO A C 1
ATOM 810 O O . PRO A 1 109 ? -14.090 -9.055 -3.581 1.00 95.50 109 PRO A O 1
ATOM 813 N N . LYS A 1 110 ? -12.382 -7.818 -2.785 1.00 95.75 110 LYS A N 1
ATOM 814 C CA . LYS A 1 110 ? -13.098 -6.533 -2.714 1.00 95.75 110 LYS A CA 1
ATOM 815 C C . LYS A 1 110 ? -12.599 -5.528 -3.727 1.00 95.75 110 LYS A C 1
ATOM 817 O O . LYS A 1 110 ? -13.408 -4.816 -4.315 1.00 95.75 110 LYS A O 1
ATOM 822 N N . GLY A 1 111 ? -11.293 -5.487 -3.972 1.00 96.25 111 GLY A N 1
ATOM 823 C CA . GLY A 1 111 ? -10.795 -4.617 -5.018 1.00 96.25 111 GLY A CA 1
ATOM 824 C C . GLY A 1 111 ? -9.313 -4.708 -5.311 1.00 96.25 111 GLY A C 1
ATOM 825 O O . GLY A 1 111 ? -8.533 -5.274 -4.545 1.00 96.25 111 GLY A O 1
ATOM 826 N N . ILE A 1 112 ? -8.964 -4.122 -6.451 1.00 97.31 112 ILE A N 1
ATOM 827 C CA . ILE A 1 112 ? -7.607 -3.930 -6.945 1.00 97.31 112 ILE A CA 1
ATOM 828 C C . ILE A 1 112 ? -7.454 -2.448 -7.275 1.00 97.31 112 ILE A C 1
ATOM 830 O O . ILE A 1 112 ? -8.252 -1.889 -8.023 1.00 97.31 112 ILE A O 1
ATOM 834 N N . ILE A 1 113 ? -6.439 -1.805 -6.713 1.00 97.00 113 ILE A N 1
ATOM 835 C CA . ILE A 1 113 ? -6.195 -0.375 -6.906 1.00 97.00 113 ILE A CA 1
ATOM 836 C C . ILE A 1 113 ? -4.736 -0.142 -7.303 1.00 97.00 113 ILE A C 1
ATOM 838 O O . ILE A 1 113 ? -3.848 -0.821 -6.780 1.00 97.00 113 ILE A O 1
ATOM 842 N N . ASN A 1 114 ? -4.458 0.800 -8.206 1.00 96.69 114 ASN A N 1
ATOM 843 C CA . ASN A 1 114 ? -3.073 1.165 -8.517 1.00 96.69 114 ASN A CA 1
ATOM 844 C C . ASN A 1 114 ? -2.354 1.725 -7.276 1.00 96.69 114 ASN A C 1
ATOM 846 O O . ASN A 1 114 ? -2.935 2.416 -6.438 1.00 96.69 114 ASN A O 1
ATOM 850 N N . ALA A 1 115 ? -1.069 1.397 -7.124 1.00 95.62 115 ALA A N 1
ATOM 851 C CA . ALA A 1 115 ? -0.350 1.643 -5.874 1.00 95.62 115 ALA A CA 1
ATOM 852 C C . ALA A 1 115 ? 0.348 2.998 -5.767 1.00 95.62 115 ALA A C 1
ATOM 854 O O . ALA A 1 115 ? 0.760 3.346 -4.655 1.00 95.62 115 ALA A O 1
ATOM 855 N N . ALA A 1 116 ? 0.528 3.730 -6.869 1.00 93.50 116 ALA A N 1
ATOM 856 C CA . ALA A 1 116 ? 1.344 4.940 -6.880 1.00 93.50 116 ALA A CA 1
ATOM 857 C C . ALA A 1 116 ? 0.727 6.030 -5.992 1.00 93.50 116 ALA A C 1
ATOM 859 O O . ALA A 1 116 ? 1.338 6.430 -4.995 1.00 93.50 116 ALA A O 1
ATOM 860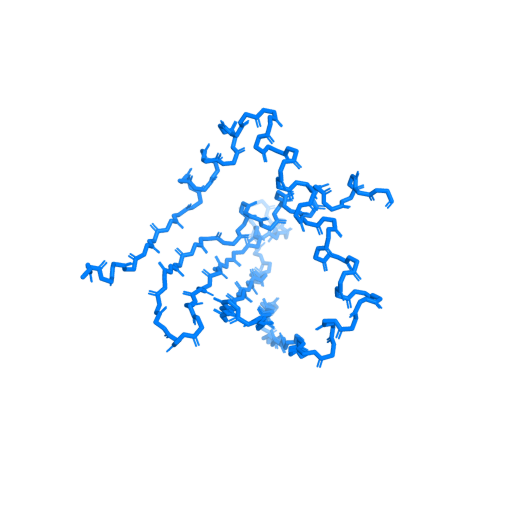 N N . GLU A 1 117 ? -0.514 6.418 -6.289 1.00 94.94 117 GLU A N 1
ATOM 861 C CA . GLU A 1 117 ? -1.229 7.491 -5.589 1.00 94.94 117 GLU A CA 1
ATOM 862 C C . GLU A 1 117 ? -1.455 7.193 -4.092 1.00 94.94 117 GLU A C 1
ATOM 864 O O . GLU A 1 117 ? -1.022 7.998 -3.258 1.00 94.94 117 GLU A O 1
ATOM 869 N N . PRO A 1 118 ? -1.991 6.018 -3.676 1.00 94.31 118 PRO A N 1
ATOM 870 C CA . PRO A 1 118 ? -2.148 5.710 -2.255 1.00 94.31 118 PRO A CA 1
ATOM 871 C C . PRO A 1 118 ? -0.807 5.671 -1.523 1.00 94.31 118 PRO A C 1
ATOM 873 O O . PRO A 1 118 ? -0.719 6.092 -0.370 1.00 94.31 118 PRO A O 1
ATOM 876 N N . THR A 1 119 ? 0.254 5.171 -2.176 1.00 94.00 119 THR A N 1
ATOM 877 C CA . THR A 1 119 ? 1.588 5.098 -1.569 1.00 94.00 119 THR A CA 1
ATOM 878 C C . THR A 1 119 ? 2.164 6.484 -1.336 1.00 94.00 119 THR A C 1
ATOM 880 O O . THR A 1 119 ? 2.702 6.706 -0.250 1.00 94.00 119 THR A O 1
ATOM 883 N N . GLY A 1 120 ? 2.072 7.386 -2.314 1.00 93.12 120 GLY A N 1
ATOM 884 C CA . GLY A 1 120 ? 2.518 8.769 -2.166 1.00 93.12 120 GLY A CA 1
ATOM 885 C C . GLY A 1 120 ? 1.759 9.462 -1.039 1.00 93.12 120 GLY A C 1
ATOM 886 O O . GLY A 1 120 ? 2.368 9.902 -0.063 1.00 93.12 120 GLY A O 1
ATOM 887 N N . TYR A 1 121 ? 0.428 9.434 -1.115 1.00 94.25 121 TYR A N 1
ATOM 888 C CA . TYR A 1 121 ? -0.452 10.100 -0.159 1.00 94.25 121 TYR A CA 1
ATOM 889 C C . TYR A 1 121 ? -0.209 9.653 1.287 1.00 94.25 121 TYR A C 1
ATOM 891 O O . TYR A 1 121 ? 0.076 10.481 2.153 1.00 94.25 121 TYR A O 1
ATOM 899 N N . ARG A 1 122 ? -0.227 8.338 1.556 1.00 93.62 122 ARG A N 1
ATOM 900 C CA . ARG A 1 122 ? -0.006 7.819 2.916 1.00 93.62 122 ARG A CA 1
ATOM 901 C C . ARG A 1 122 ? 1.407 8.089 3.428 1.00 93.62 122 ARG A C 1
ATOM 903 O O . ARG A 1 122 ? 1.573 8.257 4.624 1.00 93.62 122 ARG A O 1
ATOM 910 N N . THR A 1 123 ? 2.427 8.116 2.563 1.00 93.81 123 THR A N 1
ATOM 911 C CA . THR A 1 123 ? 3.814 8.376 3.001 1.00 93.81 123 THR A CA 1
ATOM 912 C C . THR A 1 123 ? 3.954 9.816 3.478 1.00 93.81 123 THR A C 1
ATOM 914 O O . THR A 1 123 ? 4.481 10.049 4.563 1.00 93.81 123 THR A O 1
ATOM 917 N N . THR A 1 124 ? 3.429 10.767 2.702 1.00 93.38 124 THR A N 1
ATOM 918 C CA . THR A 1 124 ? 3.407 12.181 3.085 1.00 93.38 124 THR A CA 1
ATOM 919 C C . THR A 1 124 ? 2.572 12.391 4.342 1.00 93.38 124 THR A C 1
ATOM 921 O O . THR A 1 124 ? 3.023 13.066 5.259 1.00 93.38 124 THR A O 1
ATOM 924 N N . LEU A 1 125 ? 1.390 11.773 4.428 1.00 92.50 125 LEU A N 1
ATOM 925 C CA . LEU A 1 125 ? 0.531 11.910 5.601 1.00 92.50 125 LEU A CA 1
ATOM 926 C C . LEU A 1 125 ? 1.168 11.314 6.862 1.00 92.50 125 LEU A C 1
ATOM 928 O O . LEU A 1 125 ? 1.103 11.941 7.914 1.00 92.50 125 LEU A O 1
ATOM 932 N N . SER A 1 126 ? 1.829 10.154 6.762 1.00 93.69 126 SER A N 1
ATOM 933 C CA . SER A 1 126 ? 2.576 9.564 7.881 1.00 93.69 126 SER A CA 1
ATOM 934 C C . SER A 1 126 ? 3.682 10.480 8.397 1.00 93.69 126 SER A C 1
ATOM 936 O O . SER A 1 126 ? 3.896 10.529 9.599 1.00 93.69 126 SER A O 1
ATOM 938 N N . ALA A 1 127 ? 4.358 11.229 7.521 1.00 93.44 127 ALA A N 1
ATOM 939 C CA . ALA A 1 127 ? 5.397 12.176 7.929 1.00 93.44 127 ALA A CA 1
ATOM 940 C C . ALA A 1 127 ? 4.855 13.393 8.709 1.00 93.44 127 ALA A C 1
ATOM 942 O O . ALA A 1 127 ? 5.636 14.135 9.297 1.00 93.44 127 ALA A O 1
ATOM 943 N N . LEU A 1 128 ? 3.534 13.608 8.707 1.00 89.69 128 LEU A N 1
ATOM 944 C CA . LEU A 1 128 ? 2.850 14.673 9.451 1.00 89.69 128 LEU A CA 1
ATOM 945 C C . LEU A 1 128 ? 2.256 14.186 10.784 1.00 89.69 128 LEU A C 1
ATOM 947 O O . LEU A 1 128 ? 1.613 14.969 11.487 1.00 89.69 128 LEU A O 1
ATOM 951 N N . ILE A 1 129 ? 2.401 12.900 11.107 1.00 88.88 129 ILE A N 1
ATOM 952 C CA . ILE A 1 129 ? 1.972 12.335 12.387 1.00 88.88 129 ILE A CA 1
ATOM 953 C C . ILE A 1 129 ? 3.125 12.545 13.388 1.00 88.88 129 ILE A C 1
ATOM 955 O O . ILE A 1 129 ? 4.246 12.148 13.068 1.00 88.88 129 ILE A O 1
ATOM 959 N N . PRO A 1 130 ? 2.875 13.227 14.522 1.00 76.75 130 PRO A N 1
ATOM 960 C CA . PRO A 1 130 ? 3.904 13.598 15.494 1.00 76.75 130 PRO A CA 1
ATOM 961 C C . PRO A 1 130 ? 4.452 12.416 16.300 1.00 76.75 130 PRO A C 1
ATOM 963 O O . PRO A 1 130 ? 3.733 11.402 16.446 1.00 76.75 130 PRO A O 1
#

InterPro domains:
  IPR023401 Ornithine cyclodeaminase, N-terminal [G3DSA:3.30.1780.10] (6-129)

pLDDT: mean 93.39, std 6.7, range [48.09, 97.81]

Foldseek 3Di:
DPLDAAEAEPVRLVVVVVPDDPVRLVVVLVVLLVVVCCCPPVPLVVQFDDKDKDQDPLRKIWIWGWGDDQFWTKIKIKIFDRWDQDPVRDTDTDQIWTWIWIDTNVRRTHYIYIDRNVVVVSVVSVVVRD

Mean predicted aligned error: 4.27 Å